Protein AF-A0A1Q3M579-F1 (afdb_monomer_lite)

pLDDT: mean 83.39, std 12.25, range [56.69, 96.06]

Sequence (76 aa):
ELVQLEGGELALRNAGSEEHEPLVKIQFSDEVKAILGDQTPTVAQHMIQAALFGLLEKQMNQWQAEVLDEQPTHLS

Secondary structure (DSSP, 8-state):
-EEE-TTS-EEE--TT-TTSPPSEEE---HHHHHHHGGGHHHHHHHHHHHHHHHHHHHHHHHHHHHHHSS--S---

Foldseek 3Di:
DWDQDPVRWIFADDPPPPPDDGPDIHDDDPVVCVVCPPCVSVVVVVVVVVVVVVVVVVVVVVVVVVVVPDDPPDDD

Structure (mmCIF, N/CA/C/O backbone):
data_AF-A0A1Q3M579-F1
#
_entry.id   AF-A0A1Q3M579-F1
#
loop_
_atom_site.group_PDB
_atom_site.i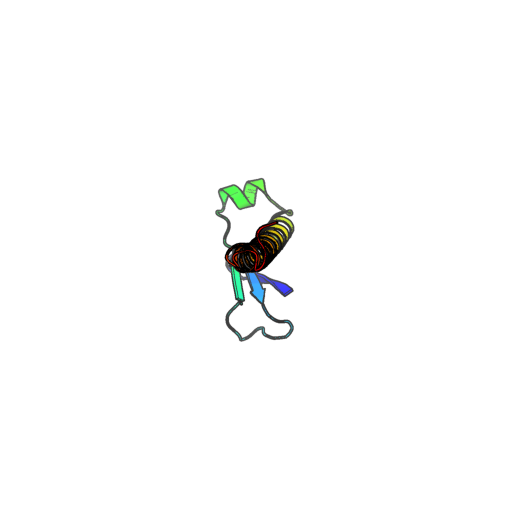d
_atom_site.type_symbol
_atom_site.label_atom_id
_atom_site.label_alt_id
_atom_site.label_comp_id
_atom_site.label_asym_id
_atom_site.label_entity_id
_atom_site.label_seq_id
_atom_site.pdbx_PDB_ins_code
_atom_site.Cartn_x
_atom_site.Cartn_y
_atom_site.Cartn_z
_atom_site.occupancy
_atom_site.B_iso_or_equiv
_atom_site.auth_seq_id
_atom_site.auth_comp_id
_atom_site.auth_asym_id
_atom_site.auth_atom_id
_atom_site.pdbx_PDB_model_num
ATOM 1 N N . GLU A 1 1 ? 0.486 -9.419 -6.460 1.00 84.38 1 GLU A N 1
ATOM 2 C CA . GLU A 1 1 ? -0.782 -8.770 -6.073 1.00 84.38 1 GLU A CA 1
ATOM 3 C C . GLU A 1 1 ? -0.618 -8.037 -4.751 1.00 84.38 1 GLU A C 1
ATOM 5 O O . GLU A 1 1 ? 0.212 -8.444 -3.940 1.00 84.38 1 GLU A O 1
ATOM 10 N N . LEU A 1 2 ? -1.360 -6.943 -4.579 1.00 87.56 2 LEU A N 1
ATOM 11 C CA . LEU A 1 2 ? -1.428 -6.191 -3.330 1.00 87.56 2 LEU A CA 1
ATOM 12 C C . LEU A 1 2 ? -2.645 -6.687 -2.542 1.00 87.56 2 LEU A C 1
ATOM 14 O O . LEU A 1 2 ? -3.762 -6.621 -3.052 1.00 87.56 2 LEU A O 1
ATOM 18 N N . VAL A 1 3 ? -2.429 -7.187 -1.329 1.00 89.94 3 VAL A N 1
ATOM 19 C CA . VAL A 1 3 ? -3.489 -7.722 -0.461 1.00 89.94 3 VAL A CA 1
ATOM 20 C C . VAL A 1 3 ? -3.452 -7.059 0.907 1.00 89.94 3 VAL A C 1
ATOM 22 O O . VAL A 1 3 ? -2.388 -6.657 1.376 1.00 89.94 3 VAL A O 1
ATOM 25 N N . GLN A 1 4 ? -4.607 -6.946 1.556 1.00 89.00 4 GLN A N 1
ATOM 26 C CA . GLN A 1 4 ? -4.687 -6.501 2.943 1.00 89.00 4 GLN A CA 1
ATOM 27 C C . GLN A 1 4 ? -4.599 -7.710 3.877 1.00 89.00 4 GLN A C 1
ATOM 29 O O . GLN A 1 4 ? -5.336 -8.679 3.709 1.00 89.00 4 GLN A O 1
ATOM 34 N N . LEU A 1 5 ? -3.679 -7.660 4.837 1.00 89.25 5 LEU A N 1
ATOM 35 C CA . LEU A 1 5 ? -3.512 -8.676 5.873 1.00 89.25 5 LEU A CA 1
ATOM 36 C C . LEU A 1 5 ? -4.485 -8.436 7.036 1.00 89.25 5 LEU A C 1
ATOM 38 O O . LEU A 1 5 ? -4.996 -7.330 7.214 1.00 89.25 5 LEU A O 1
ATOM 42 N N . GLU A 1 6 ? -4.675 -9.451 7.882 1.00 80.88 6 GLU A N 1
ATOM 43 C CA . GLU A 1 6 ? -5.572 -9.404 9.051 1.00 80.88 6 GLU A CA 1
ATOM 44 C C . GLU A 1 6 ? -5.229 -8.272 10.040 1.00 80.88 6 GLU A C 1
ATOM 46 O O . GLU A 1 6 ? -6.116 -7.714 10.679 1.00 80.88 6 GLU A O 1
ATOM 51 N N . GLY A 1 7 ? -3.956 -7.865 10.113 1.00 79.06 7 GLY A N 1
ATOM 52 C CA . GLY A 1 7 ? -3.493 -6.723 10.916 1.00 79.06 7 GLY A CA 1
ATOM 53 C C . GLY A 1 7 ? -3.752 -5.343 10.291 1.00 79.06 7 GLY A C 1
ATOM 54 O O . GLY A 1 7 ? -3.278 -4.327 10.802 1.00 79.06 7 GLY A O 1
ATOM 55 N N . GLY A 1 8 ? -4.448 -5.278 9.152 1.00 82.38 8 GLY A N 1
ATOM 56 C CA . GLY A 1 8 ? -4.695 -4.040 8.410 1.00 82.38 8 GLY A CA 1
ATOM 57 C C . GLY A 1 8 ? -3.452 -3.472 7.717 1.00 82.38 8 GLY A C 1
ATOM 58 O O . GLY A 1 8 ? -3.451 -2.303 7.324 1.00 82.38 8 GLY A O 1
ATOM 59 N N . GLU A 1 9 ? -2.391 -4.267 7.605 1.00 89.94 9 GLU A N 1
ATOM 60 C CA . GLU A 1 9 ? -1.211 -3.991 6.786 1.00 89.94 9 GLU A CA 1
ATOM 61 C C . GLU A 1 9 ? -1.502 -4.333 5.324 1.00 89.94 9 GLU A C 1
ATOM 63 O O . GLU A 1 9 ? -2.319 -5.206 5.032 1.00 89.94 9 GLU A O 1
ATOM 68 N N . LEU A 1 10 ? -0.812 -3.675 4.397 1.00 91.88 10 LEU A N 1
ATOM 69 C CA . LEU A 1 10 ? -0.851 -4.026 2.981 1.00 91.88 10 LEU A CA 1
ATOM 70 C C . LEU A 1 10 ? 0.415 -4.788 2.607 1.00 91.88 10 LEU A C 1
ATOM 72 O O . LEU A 1 10 ? 1.520 -4.376 2.950 1.00 91.88 10 LEU A O 1
ATOM 76 N N . ALA A 1 11 ? 0.258 -5.888 1.885 1.00 92.44 11 ALA A N 1
ATOM 77 C CA . ALA A 1 11 ? 1.339 -6.775 1.498 1.00 92.44 11 ALA A CA 1
ATOM 78 C C . ALA A 1 11 ? 1.388 -6.934 -0.022 1.00 92.44 11 ALA A C 1
ATOM 80 O O . ALA A 1 11 ? 0.382 -7.254 -0.655 1.00 92.44 11 ALA A O 1
ATOM 81 N N . LEU A 1 12 ? 2.569 -6.738 -0.611 1.00 91.06 12 LEU A N 1
ATOM 82 C CA . LEU A 1 12 ? 2.836 -7.095 -2.000 1.00 91.06 12 LEU A CA 1
ATOM 83 C C . LEU A 1 12 ? 3.417 -8.507 -2.033 1.00 91.06 12 LEU A C 1
ATOM 85 O O . LEU A 1 12 ? 4.498 -8.747 -1.495 1.00 91.06 12 LEU A O 1
ATOM 89 N N . ARG A 1 13 ? 2.724 -9.435 -2.690 1.00 90.88 13 ARG A N 1
ATOM 90 C CA . ARG A 1 13 ? 3.163 -10.831 -2.832 1.00 90.88 13 ARG A CA 1
ATOM 91 C C . ARG A 1 13 ? 3.124 -11.298 -4.282 1.00 90.88 13 ARG A C 1
ATOM 93 O O . ARG A 1 13 ? 2.400 -10.732 -5.107 1.00 90.88 13 ARG A O 1
ATOM 100 N N . ASN A 1 14 ? 3.888 -12.341 -4.594 1.00 87.75 14 ASN A N 1
ATOM 101 C CA . ASN A 1 14 ? 3.760 -13.038 -5.873 1.00 87.75 14 ASN A CA 1
ATOM 102 C C . ASN A 1 14 ? 2.370 -13.683 -5.981 1.00 87.75 14 ASN A C 1
ATOM 104 O O . ASN A 1 14 ? 1.791 -14.095 -4.976 1.00 87.75 14 ASN A O 1
ATOM 108 N N . ALA A 1 15 ? 1.816 -13.736 -7.193 1.00 85.12 15 ALA A N 1
ATOM 109 C CA . ALA A 1 15 ? 0.520 -14.373 -7.413 1.00 85.12 15 ALA A CA 1
ATOM 110 C C . ALA A 1 15 ? 0.601 -15.868 -7.063 1.00 85.12 15 ALA A C 1
ATOM 112 O O . ALA A 1 15 ? 1.536 -16.545 -7.487 1.00 85.12 15 ALA A O 1
ATOM 113 N N . GLY A 1 16 ? -0.365 -16.367 -6.287 1.00 80.69 16 GLY A N 1
ATOM 114 C CA . GLY A 1 16 ? -0.399 -17.767 -5.845 1.00 80.69 16 GLY A CA 1
ATOM 115 C C . GLY A 1 16 ? 0.568 -18.116 -4.707 1.00 80.69 16 GLY A C 1
ATOM 116 O O . GLY A 1 16 ? 0.689 -19.285 -4.359 1.00 80.69 16 GLY A O 1
ATOM 117 N N . SER A 1 17 ? 1.239 -17.129 -4.107 1.00 83.88 17 SER A N 1
ATOM 118 C CA . SER A 1 17 ? 2.180 -17.334 -3.000 1.00 83.88 17 SER A CA 1
ATOM 119 C C . SER A 1 17 ? 1.596 -16.856 -1.670 1.00 83.88 17 SER A C 1
ATOM 121 O O . SER A 1 17 ? 2.132 -15.939 -1.053 1.00 83.88 17 SER A O 1
ATOM 123 N N . GLU A 1 18 ? 0.485 -17.452 -1.234 1.00 81.31 18 GLU A N 1
ATOM 124 C CA . GLU A 1 18 ? -0.173 -17.069 0.029 1.00 81.31 18 GLU A CA 1
ATOM 125 C C . GLU A 1 18 ? 0.628 -17.478 1.272 1.00 81.31 18 GLU A C 1
ATOM 127 O O . GLU A 1 18 ? 0.591 -16.776 2.277 1.00 81.31 18 GLU A O 1
ATOM 132 N N . GLU A 1 19 ? 1.387 -18.573 1.179 1.00 80.38 19 GLU A N 1
ATOM 133 C CA . GLU A 1 19 ? 2.170 -19.155 2.280 1.00 80.38 19 GLU A CA 1
ATOM 134 C C . GLU A 1 19 ? 3.596 -18.581 2.399 1.00 80.38 19 GLU A C 1
ATOM 136 O O . GLU A 1 19 ? 4.324 -18.909 3.335 1.00 80.38 19 GLU A O 1
ATOM 141 N N . HIS A 1 20 ? 4.021 -17.737 1.453 1.00 84.06 20 HIS A N 1
ATOM 142 C CA . HIS A 1 20 ? 5.372 -17.173 1.430 1.00 84.06 20 HIS A CA 1
ATOM 143 C C . HIS A 1 20 ? 5.431 -15.780 2.059 1.00 84.06 20 HIS A C 1
ATOM 145 O O . HIS A 1 20 ? 4.447 -15.039 2.083 1.00 84.06 20 HIS A O 1
ATOM 151 N N . GLU A 1 21 ? 6.625 -15.397 2.516 1.00 88.19 21 GLU A N 1
ATOM 152 C CA . GLU A 1 21 ? 6.865 -14.051 3.028 1.00 88.19 21 GLU A CA 1
ATOM 153 C C . GLU A 1 21 ? 6.568 -12.990 1.945 1.00 88.19 21 GLU A C 1
ATOM 155 O O . GLU A 1 21 ? 7.005 -13.139 0.795 1.00 88.19 21 GLU A O 1
ATOM 160 N N . PRO A 1 22 ? 5.820 -11.919 2.276 1.00 90.88 22 PRO A N 1
ATOM 161 C CA . PRO A 1 22 ? 5.571 -10.830 1.345 1.00 90.88 22 PRO A CA 1
ATOM 162 C C . PRO A 1 22 ? 6.865 -10.167 0.876 1.00 90.88 22 PRO A C 1
ATOM 164 O O . PRO A 1 22 ? 7.784 -9.945 1.658 1.00 90.88 22 PRO A O 1
ATOM 167 N N . LEU A 1 23 ? 6.890 -9.745 -0.388 1.00 90.38 23 LEU A N 1
ATOM 168 C CA . LEU A 1 23 ? 7.999 -8.970 -0.947 1.00 90.38 23 LEU A CA 1
ATOM 169 C C . LEU A 1 23 ? 8.110 -7.598 -0.275 1.00 90.38 23 LEU A C 1
ATOM 171 O O . LEU A 1 23 ? 9.203 -7.063 -0.113 1.00 90.38 23 LEU A O 1
ATOM 175 N N . VAL A 1 24 ? 6.963 -7.016 0.087 1.00 90.81 24 VAL A N 1
ATOM 176 C CA . VAL A 1 24 ? 6.864 -5.724 0.770 1.00 90.81 24 VAL A CA 1
ATOM 177 C C . VAL A 1 24 ? 5.681 -5.764 1.730 1.00 90.81 24 VAL A C 1
ATOM 179 O O . VAL A 1 24 ? 4.613 -6.254 1.363 1.00 90.81 24 VAL A O 1
ATOM 182 N N . LYS A 1 25 ? 5.851 -5.192 2.925 1.00 92.81 25 LYS A N 1
ATOM 183 C CA . LYS A 1 25 ? 4.760 -4.849 3.847 1.00 92.81 25 LYS A CA 1
ATOM 184 C C . LYS A 1 25 ? 4.711 -3.336 4.037 1.00 92.81 25 LYS A C 1
ATOM 186 O O . LYS A 1 25 ? 5.742 -2.709 4.264 1.00 92.81 25 LYS A O 1
ATOM 191 N N . ILE A 1 26 ? 3.521 -2.760 3.933 1.00 93.12 26 ILE A N 1
ATOM 192 C CA . ILE A 1 26 ? 3.248 -1.334 4.098 1.00 93.12 26 ILE A CA 1
ATOM 193 C C . ILE A 1 26 ? 2.258 -1.193 5.245 1.00 93.12 26 ILE A C 1
ATOM 195 O O . ILE A 1 26 ? 1.134 -1.696 5.186 1.00 93.12 26 ILE A O 1
ATOM 199 N N . GLN A 1 27 ? 2.676 -0.479 6.283 1.00 93.50 27 GLN A N 1
ATOM 200 C CA . GLN A 1 27 ? 1.848 -0.192 7.440 1.00 93.50 27 GLN A CA 1
ATOM 201 C C . GLN A 1 27 ? 1.667 1.317 7.562 1.00 93.50 27 GLN A C 1
ATOM 203 O O . GLN A 1 27 ? 2.620 2.065 7.759 1.00 93.50 27 GLN A O 1
ATOM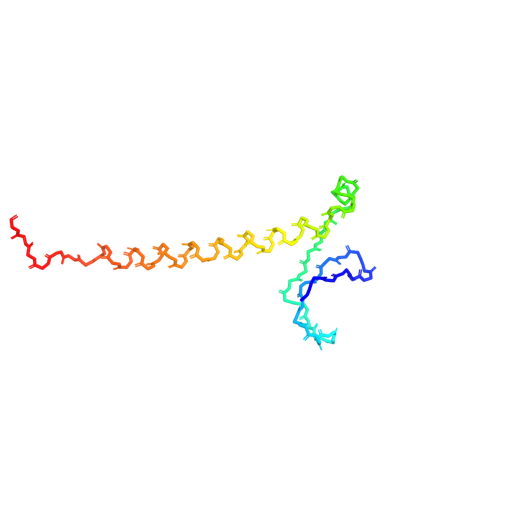 208 N N . PHE A 1 28 ? 0.420 1.755 7.433 1.00 92.19 28 PHE A N 1
ATOM 209 C CA . PHE A 1 28 ? 0.022 3.120 7.746 1.00 92.19 28 PHE A CA 1
ATOM 210 C C . PHE A 1 28 ? -0.379 3.193 9.219 1.00 92.19 28 PHE A C 1
ATOM 212 O O . PHE A 1 28 ? -0.998 2.255 9.732 1.00 92.19 28 PHE A O 1
ATOM 219 N N . SER A 1 29 ? -0.062 4.305 9.882 1.00 94.38 29 SER A N 1
ATOM 220 C CA . SER A 1 29 ? -0.622 4.599 11.202 1.00 94.38 29 SER A CA 1
ATOM 221 C C . SER A 1 29 ? -2.139 4.767 11.114 1.00 94.38 29 SER A C 1
ATOM 223 O O . SER A 1 29 ? -2.675 5.097 10.052 1.00 94.38 29 SER A O 1
ATOM 225 N N . ASP A 1 30 ? -2.836 4.576 12.232 1.00 93.19 30 ASP A N 1
ATOM 226 C CA . ASP A 1 30 ? -4.298 4.697 12.274 1.00 93.19 30 ASP A CA 1
ATOM 227 C C . ASP A 1 30 ? -4.778 6.103 11.887 1.00 93.19 30 ASP A C 1
ATOM 229 O O . ASP A 1 30 ? -5.770 6.245 11.177 1.00 93.19 30 ASP A O 1
ATOM 233 N N . GLU A 1 31 ? -4.028 7.141 12.269 1.00 95.94 31 GLU A N 1
ATOM 234 C CA . GLU A 1 31 ? -4.298 8.529 11.876 1.00 95.94 31 GLU A CA 1
ATOM 235 C C . GLU A 1 31 ? -4.240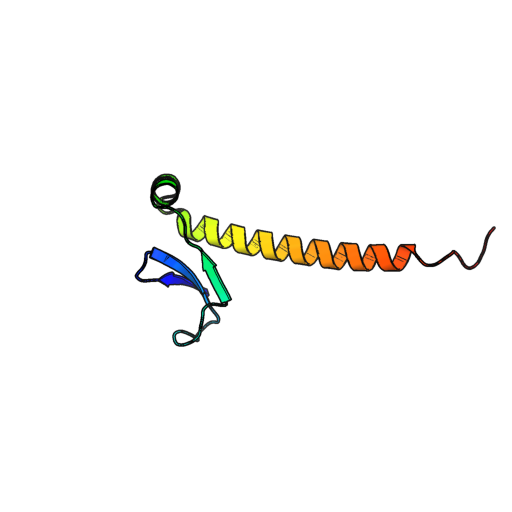 8.708 10.354 1.00 95.94 31 GLU A C 1
ATOM 237 O O . GLU A 1 31 ? -5.154 9.265 9.747 1.00 95.94 31 GLU A O 1
ATOM 242 N N . VAL A 1 32 ? -3.196 8.180 9.712 1.00 94.31 32 VAL A N 1
ATOM 243 C CA . VAL A 1 32 ? -3.047 8.286 8.258 1.00 94.31 32 VAL A CA 1
ATOM 244 C C . VAL A 1 32 ? -4.096 7.435 7.547 1.00 94.31 32 VAL A C 1
ATOM 246 O O . VAL A 1 32 ? -4.672 7.893 6.564 1.00 94.31 32 VAL A O 1
ATOM 249 N N . LYS A 1 33 ? -4.422 6.240 8.057 1.00 92.38 33 LYS A N 1
ATOM 250 C CA . LYS A 1 33 ? -5.523 5.419 7.524 1.00 92.38 33 LYS A CA 1
ATOM 251 C C . LYS A 1 33 ? -6.861 6.149 7.590 1.00 92.38 33 LYS A C 1
ATOM 253 O O . LYS A 1 33 ? -7.622 6.072 6.633 1.00 92.38 33 LYS A O 1
ATOM 258 N N . ALA A 1 34 ? -7.141 6.876 8.672 1.00 93.94 34 ALA A N 1
ATOM 259 C CA . ALA A 1 34 ? -8.371 7.656 8.802 1.00 93.94 34 ALA A CA 1
ATOM 260 C C . ALA A 1 34 ? -8.456 8.787 7.763 1.00 93.94 34 ALA A C 1
ATOM 262 O O . ALA A 1 34 ? -9.536 9.066 7.248 1.00 93.94 34 ALA A O 1
ATOM 263 N N . ILE A 1 35 ? -7.320 9.403 7.422 1.00 96.06 35 ILE A N 1
ATOM 264 C CA . ILE A 1 35 ? -7.236 10.440 6.384 1.00 96.06 35 ILE A CA 1
ATOM 265 C C . ILE A 1 35 ? -7.382 9.836 4.981 1.00 96.06 35 ILE A C 1
ATOM 267 O O . ILE A 1 35 ? -8.082 10.392 4.137 1.00 96.06 35 ILE A O 1
ATOM 271 N N . LEU A 1 36 ? -6.709 8.713 4.718 1.00 92.56 36 LEU A N 1
ATOM 272 C CA . LEU A 1 36 ? -6.702 8.065 3.405 1.00 92.56 36 LEU A CA 1
ATOM 273 C C . LEU A 1 36 ? -8.004 7.306 3.113 1.00 92.56 36 LEU A C 1
ATOM 275 O O . LEU A 1 36 ? -8.399 7.196 1.951 1.00 92.56 36 LEU A O 1
ATOM 279 N N . GLY A 1 37 ? -8.659 6.772 4.145 1.00 91.38 37 GLY A N 1
ATOM 280 C CA . GLY A 1 37 ? -9.874 5.972 4.036 1.00 91.38 37 GLY A CA 1
ATOM 281 C C . GLY A 1 37 ? -9.739 4.863 2.990 1.00 91.38 37 GLY A C 1
ATOM 282 O O . GLY A 1 37 ? -8.742 4.132 2.945 1.00 91.38 37 GLY A O 1
ATOM 283 N N . ASP A 1 38 ? -10.713 4.804 2.086 1.00 91.69 38 ASP A N 1
ATOM 284 C CA . ASP A 1 38 ? -10.780 3.816 1.003 1.00 91.69 38 ASP A CA 1
ATOM 285 C C . ASP A 1 38 ? -9.655 3.958 -0.037 1.00 91.69 38 ASP A C 1
ATOM 287 O O . ASP A 1 38 ? -9.432 3.054 -0.840 1.00 91.69 38 ASP A O 1
ATOM 291 N N . GLN A 1 39 ? -8.911 5.072 -0.036 1.00 93.12 39 GLN A N 1
ATOM 292 C CA . GLN A 1 39 ? -7.782 5.285 -0.950 1.00 93.12 39 GLN A CA 1
ATOM 293 C C . GLN A 1 39 ? -6.488 4.614 -0.477 1.00 93.12 39 GLN A C 1
ATOM 295 O O . GLN A 1 39 ? -5.512 4.584 -1.228 1.00 93.12 39 GLN A O 1
ATOM 300 N N . THR A 1 40 ? -6.459 4.057 0.736 1.00 91.38 40 THR A N 1
ATOM 301 C CA . THR A 1 40 ? -5.256 3.434 1.316 1.00 91.38 40 THR A CA 1
ATOM 302 C C . THR A 1 40 ? -4.593 2.398 0.382 1.00 91.38 40 THR A C 1
ATOM 304 O O . THR A 1 40 ? -3.379 2.497 0.171 1.00 91.38 40 THR A O 1
ATOM 307 N N . PRO A 1 41 ? -5.324 1.457 -0.260 1.00 90.31 41 PRO A N 1
ATOM 308 C CA . PRO A 1 41 ? -4.722 0.506 -1.201 1.00 90.31 41 PRO A CA 1
ATOM 309 C C . PRO A 1 41 ? -4.141 1.179 -2.452 1.00 90.31 41 PRO A C 1
ATOM 311 O O . PRO A 1 41 ? -3.048 0.833 -2.898 1.00 90.31 41 PRO A O 1
ATOM 314 N N . THR A 1 42 ? -4.836 2.181 -2.995 1.00 92.81 42 THR A N 1
ATOM 315 C CA . THR A 1 42 ? -4.389 2.943 -4.170 1.00 92.81 42 THR A CA 1
ATOM 316 C C . THR A 1 42 ? -3.104 3.715 -3.877 1.00 92.81 42 THR A C 1
ATOM 318 O O . THR A 1 42 ? -2.176 3.716 -4.685 1.00 92.81 42 THR A O 1
ATOM 321 N N . VAL A 1 43 ? -3.007 4.341 -2.702 1.00 94.12 43 VAL A N 1
ATOM 322 C CA . VAL A 1 43 ? -1.795 5.055 -2.273 1.00 94.12 43 VAL A CA 1
ATOM 323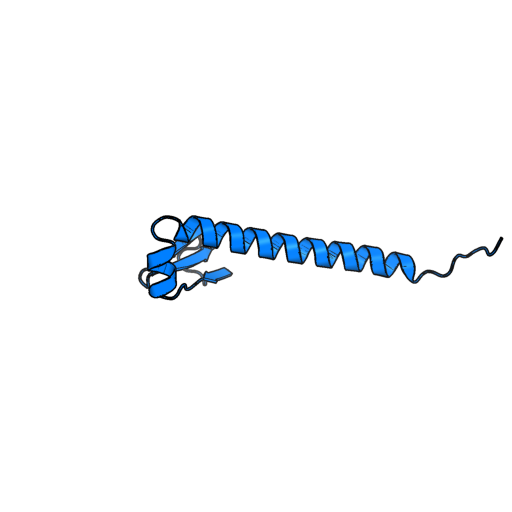 C C . VAL A 1 43 ? -0.618 4.095 -2.135 1.00 94.12 43 VAL A C 1
ATOM 325 O O . VAL A 1 43 ? 0.455 4.373 -2.666 1.00 94.12 43 VAL A O 1
ATOM 328 N N . ALA A 1 44 ? -0.818 2.937 -1.504 1.00 92.62 44 ALA A N 1
ATOM 329 C CA . ALA A 1 44 ? 0.216 1.910 -1.411 1.00 92.62 44 ALA A CA 1
ATOM 330 C C . ALA A 1 44 ? 0.696 1.435 -2.794 1.00 92.62 44 ALA A C 1
ATOM 332 O O . ALA A 1 44 ? 1.900 1.295 -3.020 1.00 92.62 44 ALA A O 1
ATOM 333 N N . GLN A 1 45 ? -0.224 1.252 -3.746 1.00 91.50 45 GLN A N 1
ATOM 334 C CA . GLN A 1 45 ? 0.117 0.891 -5.121 1.00 91.50 45 GLN A CA 1
ATOM 335 C C . GLN A 1 45 ? 0.977 1.966 -5.806 1.00 91.50 45 GLN A C 1
ATOM 337 O O . GLN A 1 45 ? 1.965 1.626 -6.465 1.00 91.50 45 GLN A O 1
ATOM 342 N N . HIS A 1 46 ? 0.648 3.249 -5.628 1.00 94.44 46 HIS A N 1
ATOM 343 C CA . HIS A 1 46 ? 1.458 4.353 -6.151 1.00 94.44 46 HIS A CA 1
ATOM 344 C C . HIS A 1 46 ? 2.837 4.435 -5.484 1.00 94.44 46 HIS A C 1
ATOM 346 O O . HIS A 1 46 ? 3.822 4.677 -6.178 1.00 94.44 46 HIS A O 1
ATOM 352 N N . MET A 1 47 ? 2.945 4.185 -4.174 1.00 93.88 47 MET A N 1
ATOM 353 C CA . MET A 1 47 ? 4.241 4.148 -3.478 1.00 93.88 47 MET A CA 1
ATOM 354 C C . MET A 1 47 ? 5.168 3.081 -4.070 1.00 93.88 47 MET A C 1
ATOM 356 O O . MET A 1 47 ? 6.345 3.346 -4.307 1.00 93.88 47 MET A O 1
ATOM 360 N N . ILE A 1 48 ? 4.628 1.893 -4.357 1.00 91.12 48 ILE A N 1
ATOM 361 C CA . ILE A 1 48 ? 5.380 0.804 -4.993 1.00 91.12 48 ILE A CA 1
ATOM 362 C C . ILE A 1 48 ? 5.832 1.217 -6.398 1.00 91.12 48 ILE A C 1
AT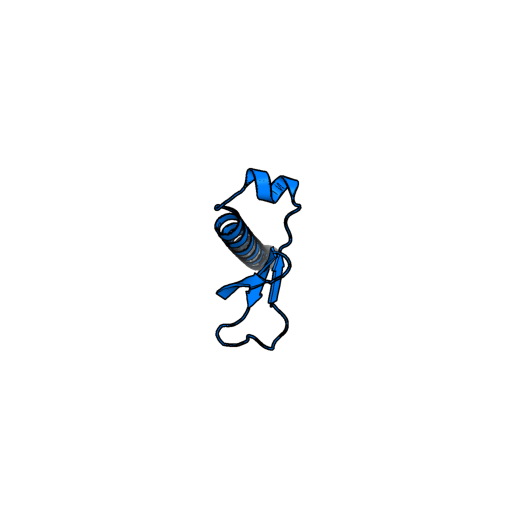OM 364 O O . ILE A 1 48 ? 6.999 1.042 -6.741 1.00 91.12 48 ILE A O 1
ATOM 368 N N . GLN A 1 49 ? 4.938 1.796 -7.204 1.00 91.31 49 GLN A N 1
ATOM 369 C CA . GLN A 1 49 ? 5.287 2.277 -8.545 1.00 91.31 49 GLN A CA 1
ATOM 370 C C . GLN A 1 49 ? 6.382 3.348 -8.492 1.00 91.31 49 GLN A C 1
ATOM 372 O O . GLN A 1 49 ? 7.355 3.253 -9.233 1.00 91.31 49 GLN A O 1
ATOM 377 N N . ALA A 1 50 ? 6.271 4.319 -7.583 1.00 93.38 50 ALA A N 1
ATOM 378 C CA . ALA A 1 50 ? 7.273 5.365 -7.399 1.00 93.38 50 ALA A CA 1
ATOM 379 C C . ALA A 1 50 ? 8.639 4.792 -6.986 1.00 93.38 50 ALA A C 1
ATOM 381 O O . ALA A 1 50 ? 9.664 5.207 -7.522 1.00 93.38 50 ALA A O 1
ATOM 382 N N . ALA A 1 51 ? 8.665 3.799 -6.091 1.00 89.62 51 ALA A N 1
ATOM 383 C CA . ALA A 1 51 ? 9.900 3.118 -5.707 1.00 89.62 51 ALA A CA 1
ATOM 384 C C . ALA A 1 51 ? 10.553 2.384 -6.894 1.00 89.62 51 ALA A C 1
ATOM 386 O O . ALA A 1 51 ? 11.770 2.459 -7.071 1.00 89.62 51 ALA A O 1
ATOM 387 N N . LEU A 1 52 ? 9.752 1.716 -7.735 1.00 88.62 52 LEU A N 1
ATOM 388 C CA . LEU A 1 52 ? 10.235 1.065 -8.958 1.00 88.62 52 LEU A CA 1
ATOM 389 C C . LEU A 1 52 ? 10.786 2.083 -9.963 1.00 88.62 52 LEU A C 1
ATOM 391 O O . LEU A 1 52 ? 11.863 1.865 -10.515 1.00 88.62 52 LEU A O 1
ATOM 395 N N . PHE A 1 53 ? 10.096 3.209 -10.163 1.00 89.88 53 PHE A N 1
ATOM 396 C CA . PHE A 1 53 ? 10.590 4.285 -11.023 1.00 89.88 53 PHE A CA 1
ATOM 397 C C . PHE A 1 53 ? 11.910 4.865 -10.510 1.00 89.88 53 PHE A C 1
ATOM 399 O O . PHE A 1 53 ? 12.860 4.962 -11.283 1.00 89.88 53 PHE A O 1
ATOM 406 N N . GLY A 1 54 ? 12.025 5.147 -9.209 1.00 89.88 54 GLY A N 1
ATOM 407 C CA . GLY A 1 54 ? 13.273 5.642 -8.621 1.00 89.88 54 GLY A CA 1
ATOM 408 C C . GLY A 1 54 ? 14.447 4.665 -8.777 1.00 89.88 54 GLY A C 1
ATOM 409 O O . GLY A 1 54 ? 15.587 5.084 -8.993 1.00 89.88 54 GLY A O 1
ATOM 410 N N . LEU A 1 55 ? 14.189 3.352 -8.731 1.00 86.56 55 LEU A N 1
ATOM 411 C CA . LEU A 1 55 ? 15.211 2.342 -9.020 1.00 86.56 55 LEU A CA 1
ATOM 412 C C . LEU A 1 55 ? 15.655 2.382 -10.490 1.00 86.56 55 LEU A C 1
ATOM 414 O O . LEU A 1 55 ? 16.856 2.337 -10.760 1.00 86.56 55 LEU A O 1
ATOM 418 N N . LEU A 1 56 ? 14.710 2.484 -11.429 1.00 87.31 56 LEU A N 1
ATOM 419 C CA . LEU A 1 56 ? 15.007 2.571 -12.863 1.00 87.31 56 LEU A CA 1
ATOM 420 C C . LEU A 1 56 ? 15.809 3.833 -13.203 1.00 87.31 56 LEU A C 1
ATOM 422 O O . LEU A 1 56 ? 16.810 3.744 -13.913 1.00 87.31 56 LEU A O 1
ATOM 426 N N . GLU A 1 57 ? 15.427 4.985 -12.650 1.00 87.38 57 GLU A N 1
ATOM 427 C CA . GLU A 1 57 ? 16.170 6.239 -12.813 1.00 87.38 57 GLU A CA 1
ATOM 428 C C . GLU A 1 57 ? 17.608 6.112 -12.302 1.00 87.38 57 GLU A C 1
ATOM 430 O O . GLU A 1 57 ? 18.548 6.521 -12.983 1.00 87.38 57 GLU A O 1
ATOM 435 N N . LYS A 1 58 ? 17.814 5.472 -11.143 1.00 83.38 58 LYS A N 1
ATOM 436 C CA . LYS A 1 58 ? 19.161 5.211 -10.617 1.00 83.38 58 LYS A CA 1
ATOM 437 C C . LYS A 1 58 ? 19.992 4.344 -11.568 1.00 83.38 58 LYS A C 1
ATOM 439 O O . LYS A 1 58 ? 21.165 4.645 -11.770 1.00 83.38 58 LYS A O 1
ATOM 444 N N . GLN A 1 59 ? 19.412 3.284 -12.134 1.00 76.06 59 GLN A N 1
ATOM 445 C CA . GLN A 1 59 ? 20.112 2.420 -13.096 1.00 76.06 59 GLN A CA 1
ATOM 446 C C . GLN A 1 59 ? 20.488 3.181 -14.374 1.00 76.06 59 GLN A C 1
ATOM 448 O O . GLN A 1 59 ? 21.620 3.074 -14.842 1.00 76.06 59 GLN A O 1
ATOM 453 N N . MET A 1 60 ? 19.576 4.003 -14.897 1.00 74.81 60 MET A N 1
ATOM 454 C CA . MET A 1 60 ? 19.831 4.834 -16.075 1.00 74.81 60 MET A CA 1
ATOM 455 C C . MET A 1 60 ? 20.931 5.872 -15.818 1.00 74.81 60 MET A C 1
ATOM 457 O O . MET A 1 60 ? 21.820 6.045 -16.649 1.00 74.81 60 MET A O 1
ATOM 461 N N . ASN A 1 61 ? 20.908 6.527 -14.657 1.00 72.69 61 ASN A N 1
ATOM 462 C CA . ASN A 1 61 ? 21.929 7.505 -14.283 1.00 72.69 61 ASN A CA 1
ATOM 463 C C . ASN A 1 61 ? 23.309 6.854 -14.110 1.00 72.69 61 ASN A C 1
ATOM 465 O O . ASN A 1 61 ? 24.308 7.457 -14.484 1.00 72.69 61 ASN A O 1
ATOM 469 N N . GLN A 1 62 ? 23.379 5.62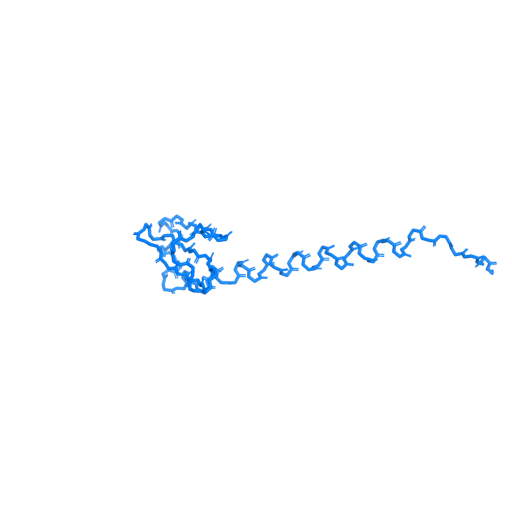5 -13.586 1.00 68.31 62 GLN A N 1
ATOM 470 C CA . GLN A 1 62 ? 24.635 4.867 -13.515 1.00 68.31 62 GLN A CA 1
ATOM 471 C C . GLN A 1 62 ? 25.179 4.537 -14.909 1.00 68.31 62 GLN A C 1
ATOM 473 O O . GLN A 1 62 ? 26.358 4.761 -15.163 1.00 68.31 62 GLN A O 1
ATOM 478 N N . TRP A 1 63 ? 24.314 4.096 -15.826 1.00 60.91 63 TRP A N 1
ATOM 479 C CA . TRP A 1 63 ? 24.685 3.864 -17.225 1.00 60.91 63 TRP A CA 1
ATOM 480 C C . TRP A 1 63 ? 25.212 5.126 -17.917 1.00 60.91 63 TRP A C 1
ATOM 482 O O . TRP A 1 63 ? 26.203 5.066 -18.635 1.00 60.91 63 TRP A O 1
ATOM 492 N N . GLN A 1 64 ? 24.574 6.278 -17.701 1.00 58.28 64 GLN A N 1
ATOM 493 C CA . GLN A 1 64 ? 25.034 7.545 -18.281 1.00 58.28 64 GLN A CA 1
ATOM 494 C C . GLN A 1 64 ? 26.330 8.053 -17.638 1.00 58.28 64 GLN A C 1
ATOM 496 O O . GLN A 1 64 ? 27.142 8.659 -18.330 1.00 58.28 64 GLN A O 1
ATOM 501 N N . ALA A 1 65 ? 26.540 7.804 -16.342 1.00 60.94 65 ALA A N 1
ATOM 502 C CA . ALA A 1 65 ? 27.766 8.189 -15.649 1.00 60.94 65 ALA A CA 1
ATOM 503 C C . ALA A 1 65 ? 28.987 7.397 -16.145 1.00 60.94 65 ALA A C 1
ATOM 505 O O . ALA A 1 65 ? 30.042 7.987 -16.346 1.00 60.94 65 ALA A O 1
ATOM 506 N N . GLU A 1 66 ? 28.838 6.095 -16.403 1.00 56.69 66 GLU A N 1
ATOM 507 C CA . GLU A 1 66 ? 29.932 5.250 -16.906 1.00 56.69 66 GLU A CA 1
ATOM 508 C C . GLU A 1 66 ? 30.383 5.645 -18.326 1.00 56.69 66 GLU A C 1
ATOM 510 O O . GLU A 1 66 ? 31.566 5.567 -18.638 1.00 56.69 66 GLU A O 1
ATOM 515 N N . VAL A 1 67 ? 29.480 6.177 -19.160 1.00 56.91 67 VAL A N 1
ATOM 516 C CA . VAL A 1 67 ? 29.803 6.670 -20.517 1.00 56.91 67 VAL A CA 1
ATOM 517 C C . VAL A 1 67 ? 30.598 7.989 -20.505 1.00 56.91 67 VAL A C 1
ATOM 519 O O . VAL A 1 67 ? 31.266 8.312 -21.485 1.00 56.91 67 VAL A O 1
ATOM 522 N N . LEU A 1 68 ? 30.545 8.771 -19.421 1.00 57.75 68 LEU A N 1
ATOM 523 C CA . LEU A 1 68 ? 31.200 10.086 -19.345 1.00 57.75 68 LEU A CA 1
ATOM 524 C C . LEU A 1 68 ? 32.658 10.038 -18.857 1.00 57.75 68 LEU A C 1
ATOM 526 O O . LEU A 1 68 ? 33.378 11.015 -19.058 1.00 57.75 68 LEU A O 1
ATOM 530 N N . ASP A 1 69 ? 33.101 8.934 -18.249 1.00 58.19 69 ASP A N 1
ATOM 531 C CA . ASP A 1 69 ? 34.482 8.770 -17.759 1.00 58.19 69 ASP A CA 1
ATOM 532 C C . ASP A 1 69 ? 35.471 8.297 -18.848 1.00 58.19 69 ASP A C 1
ATOM 534 O O . ASP A 1 69 ? 36.675 8.169 -18.599 1.00 58.19 69 ASP A O 1
ATOM 538 N N . GLU A 1 70 ? 35.014 8.089 -20.086 1.00 60.38 70 GLU A N 1
ATOM 539 C CA . GLU A 1 70 ? 35.901 7.802 -21.213 1.00 60.38 70 GLU A CA 1
ATOM 540 C C . GLU A 1 70 ? 36.505 9.105 -21.774 1.00 60.38 70 GLU A C 1
ATOM 542 O O . GLU A 1 70 ? 35.820 9.929 -22.383 1.00 60.38 70 GLU A O 1
ATOM 547 N N . GLN A 1 71 ? 37.817 9.312 -21.586 1.00 61.78 71 GLN A N 1
ATOM 548 C CA . GLN A 1 71 ? 38.528 10.427 -22.228 1.00 61.78 71 GLN A CA 1
ATOM 549 C C . GLN A 1 71 ? 38.385 10.329 -23.758 1.00 61.78 71 GLN A C 1
ATOM 551 O O . GLN A 1 71 ? 38.675 9.267 -24.321 1.00 61.78 71 GLN A O 1
ATOM 556 N N . PRO A 1 72 ? 38.001 11.417 -24.458 1.00 64.88 72 PRO A N 1
ATOM 557 C CA . PRO A 1 72 ? 37.855 11.385 -25.906 1.00 64.88 72 PRO A CA 1
ATOM 558 C C . PRO A 1 72 ? 39.185 10.988 -26.551 1.00 64.88 72 PRO A C 1
ATOM 560 O O . PRO A 1 72 ? 40.217 11.620 -26.327 1.00 64.88 72 PRO A O 1
ATOM 563 N N . THR A 1 73 ? 39.161 9.941 -27.380 1.00 65.44 73 THR A N 1
ATOM 564 C CA . THR A 1 73 ? 40.360 9.373 -28.026 1.00 65.44 73 THR A CA 1
ATOM 565 C C . THR A 1 73 ? 41.021 10.347 -29.012 1.00 65.44 73 THR A C 1
ATOM 567 O O . THR A 1 73 ? 42.166 10.145 -29.412 1.00 65.44 73 THR A O 1
ATOM 570 N N . HIS A 1 74 ? 40.336 11.434 -29.380 1.00 64.44 74 HIS A N 1
ATOM 571 C CA . HIS A 1 74 ? 40.865 12.475 -30.251 1.00 64.44 74 HIS A CA 1
ATOM 572 C C . HIS A 1 74 ? 40.528 13.870 -29.714 1.00 64.44 74 HIS A C 1
ATOM 574 O O . HIS A 1 74 ? 39.375 14.296 -29.727 1.00 64.44 74 HIS A O 1
ATOM 580 N N . LEU A 1 75 ? 41.564 14.594 -29.289 1.00 57.56 75 LEU A N 1
ATOM 581 C CA . LEU A 1 75 ? 41.549 16.052 -29.208 1.00 57.56 75 LEU A CA 1
ATOM 582 C C . LEU A 1 75 ? 41.656 16.573 -30.647 1.00 57.56 75 LEU A C 1
ATOM 584 O O . LEU A 1 75 ? 42.653 16.296 -31.317 1.00 57.56 75 LEU A O 1
ATOM 588 N N . SER A 1 76 ? 40.626 17.259 -31.140 1.00 59.44 76 SER A N 1
ATOM 589 C CA . SER A 1 76 ? 40.736 18.112 -32.334 1.00 59.44 76 SER A CA 1
ATOM 590 C C . SER A 1 76 ? 40.860 19.561 -31.900 1.00 59.44 76 SER A C 1
ATOM 592 O O . SER A 1 76 ? 40.065 19.954 -31.017 1.00 59.44 76 SER A O 1
#

Radius of gyration: 20.01 Å; chains: 1; bounding box: 52×37×45 Å